Protein AF-F3G5E5-F1 (afdb_monomer)

Structure (mmCIF, N/CA/C/O backbone):
data_AF-F3G5E5-F1
#
_entry.id   AF-F3G5E5-F1
#
loop_
_atom_site.group_PDB
_atom_site.id
_atom_site.type_symbol
_atom_site.label_atom_id
_atom_site.label_alt_id
_atom_site.label_comp_id
_atom_site.label_asym_id
_atom_site.label_entity_id
_atom_site.label_seq_id
_atom_site.pdbx_PDB_ins_code
_atom_site.Cartn_x
_atom_site.Cartn_y
_atom_site.Cartn_z
_atom_site.occupancy
_atom_site.B_iso_or_equiv
_atom_site.auth_seq_id
_atom_site.auth_comp_id
_atom_site.auth_asym_id
_atom_site.auth_atom_id
_atom_site.pdbx_PDB_model_num
ATOM 1 N N . MET A 1 1 ? -22.991 -4.508 6.322 1.00 38.16 1 MET A N 1
ATOM 2 C CA . MET A 1 1 ? -22.434 -5.456 7.315 1.00 38.16 1 MET A CA 1
ATOM 3 C C . MET A 1 1 ? -20.981 -5.054 7.486 1.00 38.16 1 MET A C 1
ATOM 5 O O . MET A 1 1 ? -20.353 -4.909 6.444 1.00 38.16 1 MET A O 1
ATOM 9 N N . PRO A 1 2 ? -20.461 -4.791 8.697 1.00 46.31 2 PRO A N 1
ATOM 10 C CA . PRO A 1 2 ? -19.053 -4.436 8.829 1.00 46.31 2 PRO A CA 1
ATOM 11 C C . PRO A 1 2 ? -18.239 -5.629 8.328 1.00 46.31 2 PRO A C 1
ATOM 13 O O . PRO A 1 2 ? -18.454 -6.760 8.773 1.00 46.31 2 PRO A O 1
ATOM 16 N N . ILE A 1 3 ? -17.378 -5.410 7.335 1.00 51.12 3 ILE A N 1
ATOM 17 C CA . ILE A 1 3 ? -16.505 -6.466 6.831 1.00 51.12 3 ILE A CA 1
ATOM 18 C C . ILE A 1 3 ? -15.442 -6.649 7.912 1.00 51.12 3 ILE A C 1
ATOM 20 O O . ILE A 1 3 ? -14.421 -5.969 7.918 1.00 51.12 3 ILE A O 1
ATOM 24 N N . GLN A 1 4 ? -15.680 -7.577 8.842 1.00 53.12 4 GLN A N 1
ATOM 25 C CA . GLN A 1 4 ? -14.732 -7.930 9.908 1.00 53.12 4 GLN A CA 1
ATOM 26 C C . GLN A 1 4 ? -13.385 -8.471 9.369 1.00 53.12 4 GLN A C 1
ATOM 28 O O . GLN A 1 4 ? -12.507 -8.794 10.157 1.00 53.12 4 GLN A O 1
ATOM 33 N N . ASN A 1 5 ? -13.214 -8.556 8.042 1.00 66.75 5 ASN A N 1
ATOM 34 C CA . ASN A 1 5 ? -12.085 -9.163 7.341 1.00 66.75 5 ASN A CA 1
ATOM 35 C C . ASN A 1 5 ? -11.714 -8.395 6.048 1.00 66.75 5 ASN A C 1
ATOM 37 O O . ASN A 1 5 ? -11.563 -8.994 4.984 1.00 66.75 5 ASN A O 1
ATOM 41 N N . SER A 1 6 ? -11.638 -7.057 6.085 1.00 87.12 6 SER A N 1
ATOM 42 C CA . SER A 1 6 ? -11.189 -6.313 4.896 1.00 87.12 6 SER A CA 1
ATOM 43 C C . SER A 1 6 ? -9.701 -6.590 4.612 1.00 87.12 6 SER A C 1
ATOM 45 O O . SER A 1 6 ? -8.922 -6.727 5.563 1.00 87.12 6 SER A O 1
ATOM 47 N N . PRO A 1 7 ? -9.271 -6.642 3.333 1.00 91.69 7 PRO A N 1
ATOM 48 C CA . PRO A 1 7 ? -7.857 -6.807 2.986 1.00 91.69 7 PRO A CA 1
ATOM 49 C C . PRO A 1 7 ? -6.962 -5.759 3.657 1.00 91.69 7 PRO A C 1
ATOM 51 O O . PRO A 1 7 ? -5.891 -6.092 4.160 1.00 91.69 7 PRO A O 1
ATOM 54 N N . TYR A 1 8 ? -7.451 -4.517 3.758 1.00 94.88 8 TYR A N 1
ATOM 55 C CA . TYR A 1 8 ? -6.770 -3.441 4.473 1.00 94.88 8 TYR A CA 1
ATOM 56 C C . TYR A 1 8 ? -6.542 -3.791 5.952 1.00 94.88 8 TYR A C 1
ATOM 58 O O . TYR A 1 8 ? -5.406 -3.766 6.417 1.00 94.88 8 TYR A O 1
ATOM 66 N N . LYS A 1 9 ? -7.592 -4.176 6.696 1.00 94.25 9 LYS A N 1
ATOM 67 C CA . LYS A 1 9 ? -7.488 -4.505 8.132 1.00 94.25 9 LYS A CA 1
ATOM 68 C C . LYS A 1 9 ? -6.577 -5.708 8.384 1.00 94.25 9 LYS A C 1
ATOM 70 O O . LYS A 1 9 ? -5.791 -5.693 9.333 1.00 94.25 9 LYS A O 1
ATOM 75 N N . ALA A 1 10 ? -6.664 -6.732 7.533 1.00 94.25 10 ALA A N 1
ATOM 76 C CA . ALA A 1 10 ? -5.824 -7.922 7.633 1.00 94.25 10 ALA A CA 1
ATOM 77 C C . ALA A 1 10 ? -4.340 -7.581 7.428 1.00 94.25 10 ALA A C 1
ATOM 79 O O . ALA A 1 10 ? -3.498 -7.984 8.232 1.00 94.25 10 ALA A O 1
ATOM 80 N N . PHE A 1 11 ? -4.020 -6.785 6.403 1.00 96.44 11 PHE A N 1
ATOM 81 C CA . PHE A 1 11 ? -2.640 -6.388 6.143 1.00 96.44 11 PHE A CA 1
ATOM 82 C C . PHE A 1 11 ? -2.114 -5.413 7.209 1.00 96.44 11 PHE A C 1
ATOM 84 O O . PHE A 1 11 ? -1.009 -5.599 7.710 1.00 96.44 11 PHE A O 1
ATOM 91 N N . ALA A 1 12 ? -2.925 -4.450 7.655 1.00 96.19 12 ALA A N 1
ATOM 92 C CA . ALA A 1 12 ? -2.562 -3.556 8.757 1.00 96.19 12 ALA A CA 1
ATOM 93 C C . ALA A 1 12 ? -2.248 -4.339 10.043 1.00 96.19 12 ALA A C 1
ATOM 95 O O . ALA A 1 12 ? -1.255 -4.073 10.715 1.00 96.19 12 ALA A O 1
ATOM 96 N N . THR A 1 13 ? -3.050 -5.359 10.363 1.00 96.00 13 THR A N 1
ATOM 97 C CA . THR A 1 13 ? -2.810 -6.233 11.522 1.00 96.00 13 THR A CA 1
ATOM 98 C C . THR A 1 13 ? -1.502 -7.009 11.381 1.00 96.00 13 THR A C 1
ATOM 100 O O . THR A 1 13 ? -0.753 -7.131 12.352 1.00 96.00 13 THR A O 1
ATOM 103 N N . LEU A 1 14 ? -1.202 -7.510 10.180 1.00 96.88 14 LEU A N 1
ATOM 104 C CA . LEU A 1 14 ? 0.048 -8.208 9.892 1.00 96.88 14 LEU A CA 1
ATOM 105 C C . LEU A 1 14 ? 1.268 -7.282 10.059 1.00 96.88 14 LEU A C 1
ATOM 107 O O . LEU A 1 14 ? 2.225 -7.667 10.728 1.00 96.88 14 LEU A O 1
ATOM 111 N N . LEU A 1 15 ? 1.213 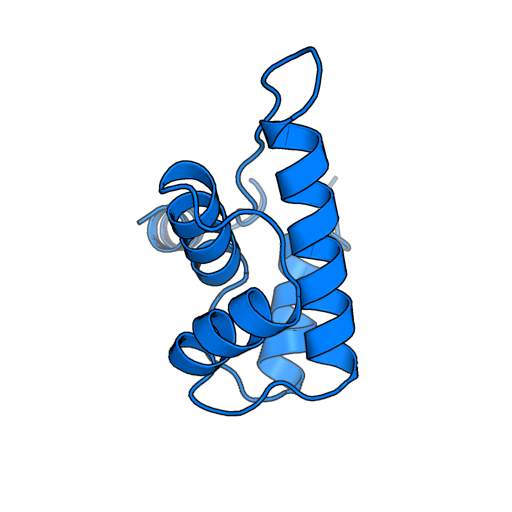-6.063 9.512 1.00 97.06 15 LEU A N 1
ATOM 112 C CA . LEU A 1 15 ? 2.272 -5.051 9.631 1.00 97.06 15 LEU A CA 1
ATOM 113 C C . LEU A 1 15 ? 2.510 -4.655 11.093 1.00 97.06 15 LEU A C 1
ATOM 115 O O . LEU A 1 15 ? 3.644 -4.723 11.570 1.00 97.06 15 LEU A O 1
ATOM 119 N N . ASN A 1 16 ? 1.434 -4.363 11.829 1.00 96.38 16 ASN A N 1
ATOM 120 C CA . ASN A 1 16 ? 1.495 -4.024 13.252 1.00 96.38 16 ASN A CA 1
ATOM 121 C C . ASN A 1 16 ? 2.071 -5.173 14.094 1.00 96.38 16 ASN A C 1
ATOM 123 O O . ASN A 1 16 ? 2.857 -4.938 15.008 1.00 96.38 16 ASN A O 1
ATOM 127 N N . SER A 1 17 ? 1.722 -6.424 13.773 1.00 95.19 17 SER A N 1
ATOM 128 C CA . SER A 1 17 ? 2.275 -7.607 14.452 1.00 95.19 17 SER A CA 1
ATOM 129 C C . SER A 1 17 ? 3.771 -7.795 14.178 1.00 95.19 17 SER A C 1
ATOM 131 O O . SER A 1 17 ? 4.480 -8.344 15.018 1.00 95.19 17 SER A O 1
ATOM 133 N N . GLY A 1 18 ? 4.251 -7.324 13.023 1.00 92.25 18 GLY A N 1
ATOM 134 C CA . GLY A 1 18 ? 5.673 -7.237 12.678 1.00 92.25 18 GLY A CA 1
ATOM 135 C C . GLY A 1 18 ? 6.389 -6.013 13.264 1.00 92.25 18 GLY A C 1
ATOM 136 O O . GLY A 1 18 ? 7.600 -5.894 13.106 1.00 92.25 18 GLY A O 1
ATOM 137 N N . GLY A 1 19 ? 5.671 -5.118 13.954 1.00 94.81 19 GLY A N 1
ATOM 138 C CA . GLY A 1 19 ? 6.220 -3.895 14.545 1.00 94.81 19 GLY A CA 1
ATOM 139 C C . GLY A 1 19 ? 6.378 -2.722 13.572 1.00 94.81 19 GLY A C 1
ATOM 140 O O . GLY A 1 19 ? 7.010 -1.731 13.930 1.00 94.81 19 GLY A O 1
ATOM 141 N N . HIS A 1 20 ? 5.813 -2.807 12.366 1.00 96.25 20 HIS A N 1
ATOM 142 C CA . HIS A 1 20 ? 5.866 -1.727 11.383 1.00 96.25 20 HIS A CA 1
ATOM 143 C C . HIS A 1 20 ? 4.726 -0.729 11.603 1.00 96.25 20 HIS A C 1
ATOM 145 O O . HIS A 1 20 ? 3.593 -1.134 11.850 1.00 96.25 20 HIS A O 1
ATOM 151 N N . GLN A 1 21 ? 5.019 0.569 11.479 1.00 93.00 21 GLN A N 1
ATOM 152 C CA . GLN A 1 21 ? 4.017 1.641 11.603 1.00 93.00 21 GLN A CA 1
ATOM 153 C C . GLN A 1 21 ? 3.418 2.076 10.260 1.00 93.00 21 GLN A C 1
ATOM 155 O O . GLN A 1 21 ? 2.419 2.791 10.245 1.00 93.00 21 GLN A O 1
ATOM 160 N N . VAL A 1 22 ? 4.014 1.642 9.146 1.00 96.19 22 VAL A N 1
ATOM 161 C CA . VAL A 1 22 ? 3.507 1.932 7.803 1.00 96.19 22 VAL A CA 1
ATOM 162 C C . VAL A 1 22 ? 2.135 1.292 7.597 1.00 96.19 22 VAL A C 1
ATOM 164 O O . VAL A 1 22 ? 1.885 0.148 7.985 1.00 96.19 22 VAL A O 1
ATOM 167 N N . SER A 1 23 ? 1.241 2.026 6.951 1.00 96.62 23 SER A N 1
ATOM 168 C CA . SER A 1 23 ? -0.083 1.542 6.589 1.00 96.62 23 SER A CA 1
ATOM 169 C C . SER A 1 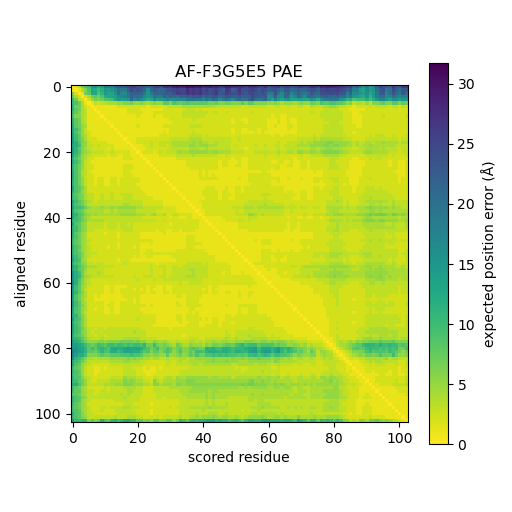23 ? -0.071 0.749 5.271 1.00 96.62 23 SER A C 1
ATOM 171 O O . SER A 1 23 ? 0.773 0.971 4.396 1.00 96.62 23 SER A O 1
ATOM 173 N N . PRO A 1 24 ? -1.060 -0.138 5.045 1.00 97.31 24 PRO A N 1
ATOM 174 C CA . PRO A 1 24 ? -1.241 -0.778 3.742 1.00 97.31 24 PRO A CA 1
ATOM 175 C C . PRO A 1 24 ? -1.431 0.223 2.592 1.00 97.31 24 PRO A C 1
ATOM 177 O O . PRO A 1 24 ? -1.015 -0.057 1.470 1.00 97.31 24 PRO A O 1
ATOM 180 N N . ALA A 1 25 ? -2.040 1.384 2.867 1.00 97.56 25 ALA A N 1
ATOM 181 C CA . ALA A 1 25 ? -2.274 2.429 1.872 1.00 97.56 25 ALA A CA 1
ATOM 182 C C . ALA A 1 25 ? -0.963 3.065 1.388 1.00 97.56 25 ALA A C 1
ATOM 184 O O . ALA A 1 25 ? -0.792 3.261 0.188 1.00 97.56 25 ALA A O 1
ATOM 185 N N . GLU A 1 26 ? -0.013 3.322 2.290 1.00 97.56 26 GLU A N 1
ATOM 186 C CA . GLU A 1 26 ? 1.302 3.872 1.935 1.00 97.56 26 GLU A CA 1
ATOM 187 C C . GLU A 1 26 ? 2.122 2.894 1.088 1.00 97.56 26 GLU A C 1
ATOM 189 O O . GLU A 1 26 ? 2.665 3.281 0.053 1.00 97.56 26 GLU A O 1
ATOM 194 N N . LEU A 1 27 ? 2.157 1.610 1.468 1.00 98.19 27 LEU A N 1
ATOM 195 C CA . LEU A 1 27 ? 2.819 0.570 0.670 1.00 98.19 27 LEU A CA 1
ATOM 196 C C . LEU A 1 27 ? 2.171 0.429 -0.714 1.00 98.19 27 LEU A C 1
ATOM 198 O O . LEU A 1 27 ? 2.872 0.328 -1.721 1.00 98.19 27 LEU A O 1
ATOM 202 N N . HIS A 1 28 ? 0.839 0.467 -0.781 1.00 97.81 28 HIS A N 1
ATOM 203 C CA . HIS A 1 28 ? 0.109 0.438 -2.045 1.00 97.81 28 HIS A CA 1
ATOM 204 C C . HIS A 1 28 ? 0.413 1.661 -2.917 1.00 97.81 28 HIS A C 1
ATOM 206 O O . HIS A 1 28 ? 0.690 1.514 -4.106 1.00 97.81 28 HIS A O 1
ATOM 212 N N . GLY A 1 29 ? 0.432 2.858 -2.328 1.00 96.94 29 GLY A N 1
ATOM 213 C CA . GLY A 1 29 ? 0.783 4.099 -3.014 1.00 96.94 29 GLY A CA 1
ATOM 214 C C . GLY A 1 29 ? 2.209 4.085 -3.565 1.00 96.94 29 GLY A C 1
ATOM 215 O O . GLY A 1 29 ? 2.417 4.447 -4.7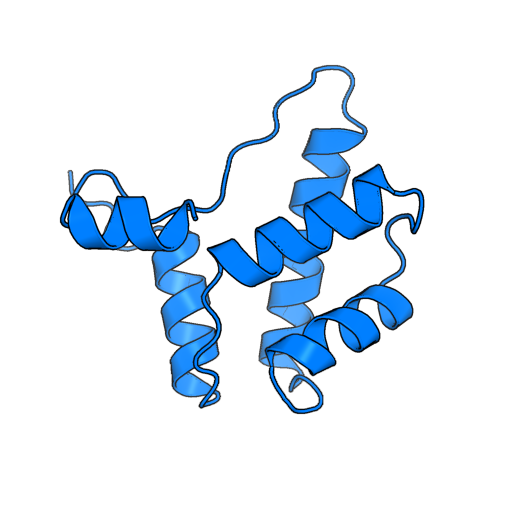23 1.00 96.94 29 GLY A O 1
ATOM 216 N N . LEU A 1 30 ? 3.181 3.599 -2.785 1.00 97.69 30 LEU A N 1
ATOM 217 C CA . LEU A 1 30 ? 4.564 3.432 -3.240 1.00 97.69 30 LEU A CA 1
ATOM 218 C C . LEU A 1 30 ? 4.653 2.463 -4.425 1.00 97.69 30 LEU A C 1
ATOM 220 O O . LEU A 1 30 ? 5.291 2.775 -5.432 1.00 97.69 30 LEU A O 1
ATOM 224 N N . LEU A 1 31 ? 3.994 1.306 -4.326 1.00 97.94 31 LEU A N 1
ATOM 225 C CA . LEU A 1 31 ? 3.970 0.301 -5.384 1.00 97.94 31 LEU A CA 1
ATOM 226 C C . LEU A 1 31 ? 3.311 0.825 -6.668 1.00 97.94 31 LEU A C 1
ATOM 228 O O . LEU A 1 31 ? 3.835 0.609 -7.762 1.00 97.94 31 LEU A O 1
ATOM 232 N N . LEU A 1 32 ? 2.190 1.537 -6.557 1.00 96.56 32 LEU A N 1
ATOM 233 C CA . LEU A 1 32 ? 1.556 2.193 -7.700 1.00 96.56 32 LEU A CA 1
ATOM 234 C C . LEU A 1 32 ? 2.491 3.237 -8.313 1.00 96.56 32 LEU A C 1
ATOM 236 O O . LEU A 1 32 ? 2.711 3.228 -9.522 1.00 96.56 32 LEU A O 1
ATOM 240 N N . GLY A 1 33 ? 3.092 4.094 -7.485 1.00 95.94 33 GLY A N 1
ATOM 241 C CA . GLY A 1 33 ? 4.007 5.144 -7.925 1.00 95.94 33 GLY A CA 1
ATOM 242 C C . GLY A 1 33 ? 5.199 4.594 -8.706 1.00 95.94 33 GLY A C 1
ATOM 243 O O . GLY A 1 33 ? 5.437 5.019 -9.838 1.00 95.94 33 GLY A O 1
ATOM 244 N N . ARG A 1 34 ? 5.910 3.602 -8.152 1.00 97.00 34 ARG A N 1
ATOM 245 C CA . ARG A 1 34 ? 7.053 2.967 -8.836 1.00 97.00 34 ARG A CA 1
ATOM 246 C C . ARG A 1 34 ? 6.634 2.262 -10.130 1.00 97.00 34 ARG A C 1
ATOM 248 O O . ARG A 1 34 ? 7.344 2.354 -11.130 1.00 97.00 34 ARG A O 1
ATOM 255 N N . SER A 1 35 ? 5.470 1.607 -10.137 1.00 95.69 35 SER A N 1
ATOM 256 C CA . SER A 1 35 ? 4.971 0.874 -11.308 1.00 95.69 35 SER A CA 1
ATOM 257 C C . SER A 1 35 ? 4.610 1.835 -12.439 1.00 95.69 35 SER A C 1
ATOM 259 O O . SER A 1 35 ? 5.069 1.662 -13.566 1.00 95.69 35 SER A O 1
ATOM 261 N N . CYS A 1 36 ? 3.880 2.909 -12.125 1.00 94.19 36 CYS A N 1
ATOM 262 C CA . CYS A 1 36 ? 3.538 3.976 -13.066 1.00 94.19 36 CYS A CA 1
ATOM 263 C C . CYS A 1 36 ? 4.770 4.747 -13.568 1.00 94.19 36 CYS A C 1
ATOM 265 O O . CYS A 1 36 ? 4.767 5.239 -14.693 1.00 94.19 36 CYS A O 1
ATOM 267 N N . ALA A 1 37 ? 5.838 4.826 -12.767 1.00 96.12 37 ALA A N 1
ATOM 268 C CA . ALA A 1 37 ? 7.122 5.395 -13.175 1.00 96.12 37 ALA A CA 1
ATOM 269 C C . ALA A 1 37 ? 7.960 4.460 -14.075 1.00 96.12 37 ALA A C 1
ATOM 271 O O . ALA A 1 37 ? 9.034 4.853 -14.529 1.00 96.12 37 ALA A O 1
ATOM 272 N N . GLY A 1 38 ? 7.485 3.239 -14.352 1.00 95.00 38 GLY A N 1
ATOM 273 C CA . GLY A 1 38 ? 8.135 2.290 -15.258 1.00 95.00 38 GLY A CA 1
ATOM 274 C C . GLY A 1 38 ? 9.119 1.323 -14.595 1.00 95.00 38 GLY A C 1
ATOM 275 O O . GLY A 1 38 ? 9.834 0.626 -15.309 1.00 95.00 38 GLY A O 1
ATOM 276 N N . ALA A 1 39 ? 9.150 1.228 -13.259 1.00 95.69 39 ALA A N 1
ATOM 277 C CA . ALA A 1 39 ? 10.006 0.266 -12.549 1.00 95.69 39 ALA A CA 1
ATOM 278 C C . ALA A 1 39 ? 9.558 -1.203 -12.723 1.00 95.69 39 ALA A C 1
ATOM 280 O O . ALA A 1 39 ? 10.288 -2.123 -12.355 1.00 95.69 39 ALA A O 1
ATOM 281 N N . GLY A 1 40 ? 8.370 -1.434 -13.292 1.00 94.56 40 GLY A N 1
ATOM 282 C CA . GLY A 1 40 ? 7.810 -2.766 -13.508 1.00 94.56 40 GLY A CA 1
ATOM 283 C C . GLY A 1 40 ? 7.418 -3.480 -12.209 1.00 94.56 40 GLY A C 1
ATOM 284 O O . GLY A 1 40 ? 7.199 -2.854 -11.174 1.00 94.56 40 GLY A O 1
ATOM 285 N N . PHE A 1 41 ? 7.323 -4.811 -12.281 1.00 96.31 41 PHE A N 1
ATOM 286 C CA . PHE A 1 41 ? 6.825 -5.681 -11.205 1.00 96.31 41 PHE A CA 1
ATOM 287 C C . PHE A 1 41 ? 7.854 -6.748 -10.819 1.00 96.31 41 PHE A C 1
ATOM 289 O O . PHE A 1 41 ? 7.546 -7.934 -10.756 1.00 96.31 41 PHE A O 1
ATOM 296 N N . ASP A 1 42 ? 9.106 -6.332 -10.641 1.00 96.38 42 ASP A N 1
ATOM 297 C CA . ASP A 1 42 ? 10.128 -7.197 -10.057 1.00 96.38 42 ASP A CA 1
ATOM 298 C C . ASP A 1 42 ? 9.976 -7.254 -8.528 1.00 96.38 42 ASP A C 1
ATOM 300 O O . A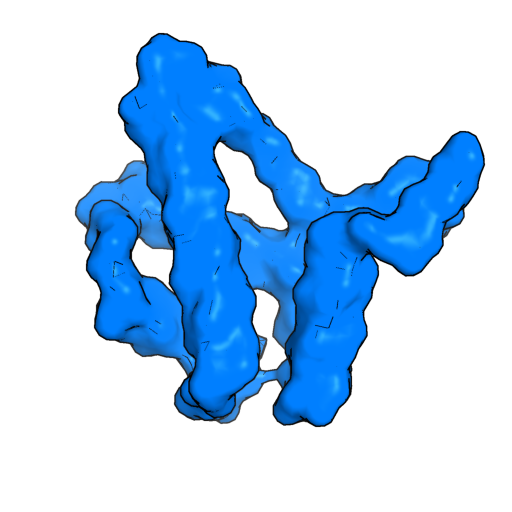SP A 1 42 ? 9.736 -6.229 -7.875 1.00 96.38 42 ASP A O 1
ATOM 304 N N . ASN A 1 43 ? 10.117 -8.456 -7.967 1.00 97.00 43 ASN A N 1
ATOM 305 C CA . ASN A 1 43 ? 9.960 -8.700 -6.535 1.00 97.00 43 ASN A CA 1
ATOM 306 C C . ASN A 1 43 ? 11.142 -8.155 -5.730 1.00 97.00 43 ASN A C 1
ATOM 308 O O . ASN A 1 43 ? 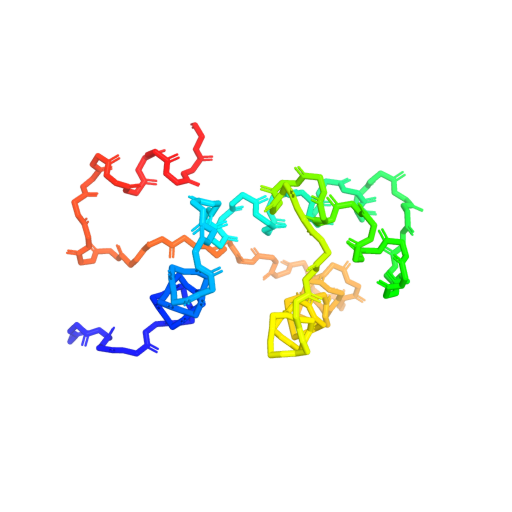10.928 -7.561 -4.677 1.00 97.00 43 ASN A O 1
ATOM 312 N N . GLU A 1 44 ? 12.380 -8.325 -6.203 1.00 97.25 44 GLU A N 1
ATOM 313 C CA . GLU A 1 44 ? 13.562 -7.890 -5.449 1.00 97.25 44 GLU A CA 1
ATOM 314 C C . GLU A 1 44 ? 13.607 -6.367 -5.329 1.00 97.25 44 GLU A C 1
ATOM 316 O O . GLU A 1 44 ? 13.735 -5.835 -4.225 1.00 97.25 44 GLU A O 1
ATOM 321 N N . GLY A 1 45 ? 13.397 -5.659 -6.441 1.00 97.50 45 GLY A N 1
ATOM 322 C CA . GLY A 1 45 ? 13.273 -4.207 -6.435 1.00 97.50 45 GLY A CA 1
ATOM 323 C C . GLY A 1 45 ? 12.090 -3.732 -5.590 1.00 97.50 45 GLY A C 1
ATOM 324 O O . GLY A 1 45 ? 12.193 -2.716 -4.912 1.00 97.50 45 GLY A O 1
ATOM 325 N N . TRP A 1 46 ? 10.968 -4.462 -5.596 1.00 98.25 46 TRP A N 1
ATOM 326 C CA . TRP A 1 46 ? 9.826 -4.115 -4.747 1.00 98.25 46 TRP A CA 1
ATOM 327 C C . TRP A 1 46 ? 10.146 -4.246 -3.262 1.00 98.25 46 TRP A C 1
ATOM 329 O O . TRP A 1 46 ? 9.840 -3.343 -2.491 1.00 98.25 46 TRP A O 1
ATOM 339 N N . PHE A 1 47 ? 10.803 -5.330 -2.855 1.00 98.38 47 PHE A N 1
ATOM 340 C CA . PHE A 1 47 ? 11.221 -5.497 -1.467 1.00 98.38 47 PHE A CA 1
ATOM 341 C C . PHE A 1 47 ? 12.222 -4.427 -1.033 1.00 98.38 47 PHE A C 1
ATOM 343 O O . PHE A 1 47 ? 12.117 -3.950 0.093 1.00 98.38 47 PHE A O 1
ATOM 350 N N . ALA A 1 48 ? 13.138 -4.024 -1.920 1.00 98.00 48 ALA A N 1
ATOM 351 C CA . ALA A 1 48 ? 14.088 -2.950 -1.648 1.00 98.00 48 ALA A CA 1
ATOM 352 C C . ALA A 1 48 ? 13.397 -1.591 -1.445 1.00 98.00 48 ALA A C 1
ATOM 354 O O . ALA A 1 48 ? 13.762 -0.849 -0.541 1.00 98.00 48 ALA A O 1
ATOM 355 N N . ASP A 1 49 ? 12.374 -1.269 -2.239 1.00 97.81 49 ASP A N 1
ATOM 356 C CA . ASP A 1 49 ? 11.622 -0.023 -2.058 1.00 97.81 49 ASP A CA 1
ATOM 357 C C . ASP A 1 49 ? 10.724 -0.086 -0.809 1.00 97.81 49 ASP A C 1
ATOM 359 O O . ASP A 1 49 ? 10.644 0.870 -0.037 1.00 97.81 49 ASP A O 1
ATOM 363 N N . ALA A 1 50 ? 10.078 -1.229 -0.558 1.00 98.06 50 ALA A N 1
ATOM 364 C CA . ALA A 1 50 ? 9.240 -1.430 0.621 1.00 98.06 50 ALA A CA 1
ATOM 365 C C . ALA A 1 50 ? 10.045 -1.385 1.930 1.00 98.06 50 ALA A C 1
ATOM 367 O O . ALA A 1 50 ? 9.540 -0.870 2.928 1.00 98.06 50 ALA A O 1
ATOM 368 N N . SER A 1 51 ? 11.289 -1.880 1.944 1.00 97.75 51 SER A N 1
ATOM 369 C CA . SER A 1 51 ? 12.141 -1.861 3.142 1.00 97.75 51 SER A CA 1
ATOM 370 C C . SER A 1 51 ? 12.485 -0.444 3.604 1.00 97.75 51 SER A C 1
ATOM 372 O O . SER A 1 51 ? 12.695 -0.236 4.797 1.00 97.75 51 SER A O 1
ATOM 374 N N . VAL A 1 52 ? 12.449 0.546 2.703 1.00 97.12 52 VAL A N 1
ATOM 375 C CA . VAL A 1 52 ? 12.597 1.966 3.056 1.00 97.12 52 VAL A CA 1
ATOM 376 C C . VAL A 1 52 ? 11.438 2.438 3.936 1.00 97.12 52 VAL A C 1
ATOM 378 O O . VAL A 1 52 ? 11.685 3.077 4.953 1.00 97.12 52 VAL A O 1
ATOM 381 N N . LEU A 1 53 ? 10.188 2.099 3.591 1.00 96.69 53 LEU A N 1
ATOM 382 C CA . LEU A 1 53 ? 9.018 2.461 4.409 1.00 96.69 53 LEU A CA 1
ATOM 383 C C . LEU A 1 53 ? 8.875 1.593 5.661 1.00 96.69 53 LEU A C 1
ATOM 385 O O . LEU A 1 53 ? 8.369 2.049 6.681 1.00 96.69 53 LEU A O 1
ATOM 389 N N . LEU A 1 54 ? 9.292 0.330 5.582 1.00 96.94 54 LEU A N 1
ATOM 390 C CA . LEU A 1 54 ? 9.280 -0.584 6.723 1.00 96.94 54 LEU A CA 1
ATOM 391 C C . LEU A 1 54 ? 10.419 -0.304 7.714 1.00 96.94 54 LEU A C 1
ATOM 393 O O . LEU A 1 54 ? 10.390 -0.859 8.813 1.00 96.94 54 LEU A O 1
ATOM 397 N N . GLU A 1 55 ? 11.407 0.504 7.311 1.00 96.69 55 GLU A N 1
ATOM 398 C CA . GLU A 1 55 ? 12.663 0.809 8.014 1.00 96.69 55 GLU A CA 1
ATOM 399 C C . GLU A 1 55 ? 13.500 -0.434 8.375 1.00 96.69 55 GLU A C 1
ATOM 401 O O . GLU A 1 55 ? 14.371 -0.404 9.245 1.00 96.69 55 GLU A O 1
ATOM 406 N N . THR A 1 56 ? 13.237 -1.557 7.709 1.00 96.44 56 THR A N 1
ATOM 407 C CA . THR A 1 56 ? 13.924 -2.834 7.909 1.00 96.44 56 THR A CA 1
ATOM 408 C C . THR A 1 56 ? 13.611 -3.789 6.762 1.00 96.44 56 THR A C 1
ATOM 410 O O . THR A 1 56 ? 12.647 -3.607 6.015 1.00 96.44 56 THR A O 1
ATOM 413 N N . GLU A 1 57 ? 14.407 -4.847 6.639 1.00 95.69 57 GLU A N 1
ATOM 414 C CA . GLU A 1 57 ? 14.123 -5.916 5.689 1.00 95.69 57 GLU A CA 1
ATOM 415 C C . GLU A 1 57 ? 12.841 -6.669 6.086 1.00 95.69 57 GLU A C 1
ATOM 417 O O . GLU A 1 57 ? 12.733 -7.143 7.225 1.00 95.69 57 GLU A O 1
ATOM 422 N N . PRO A 1 58 ? 11.866 -6.824 5.168 1.00 94.69 58 PRO A N 1
ATOM 423 C CA . PRO A 1 58 ? 10.630 -7.527 5.470 1.00 94.69 58 PRO A CA 1
ATOM 424 C C . PRO A 1 58 ? 10.898 -9.001 5.782 1.00 94.69 58 PRO A C 1
ATOM 426 O O . PRO A 1 58 ? 11.628 -9.696 5.065 1.00 94.69 58 PRO A O 1
ATOM 429 N N . GLN A 1 59 ? 10.245 -9.485 6.835 1.00 95.69 59 GLN A N 1
ATOM 430 C CA . GLN A 1 59 ? 10.194 -10.901 7.195 1.00 95.69 59 GLN A CA 1
ATOM 431 C C . GLN A 1 59 ? 9.379 -11.702 6.169 1.00 95.69 59 GLN A C 1
ATOM 433 O O . GLN A 1 59 ? 8.593 -11.132 5.413 1.00 95.69 59 GLN A O 1
ATOM 438 N N . ASP A 1 60 ? 9.521 -13.029 6.157 1.00 97.06 60 ASP A N 1
ATOM 439 C CA . ASP A 1 60 ? 8.907 -13.898 5.141 1.00 97.06 60 ASP A CA 1
ATOM 440 C C . ASP A 1 60 ? 7.390 -13.707 5.000 1.00 97.06 60 ASP A C 1
ATOM 442 O O . ASP A 1 60 ? 6.877 -13.606 3.888 1.00 97.06 60 ASP A O 1
ATOM 446 N N . ASN A 1 61 ? 6.659 -13.600 6.111 1.00 96.25 61 ASN A N 1
ATOM 447 C CA . ASN A 1 61 ? 5.214 -13.348 6.103 1.00 96.25 61 ASN A CA 1
ATOM 448 C C . ASN A 1 61 ? 4.855 -11.986 5.477 1.00 96.25 61 ASN A C 1
ATOM 450 O O . ASN A 1 61 ? 3.894 -11.897 4.714 1.00 96.25 61 ASN A O 1
ATOM 454 N N . ILE A 1 62 ? 5.642 -10.944 5.758 1.00 97.56 62 ILE A N 1
ATOM 455 C CA . ILE A 1 62 ? 5.486 -9.615 5.160 1.00 97.56 62 ILE A CA 1
ATOM 456 C C . ILE A 1 62 ? 5.837 -9.658 3.675 1.00 97.56 62 ILE A C 1
ATOM 458 O O . ILE A 1 62 ? 5.080 -9.131 2.867 1.00 97.56 62 ILE A O 1
ATOM 462 N N . ARG A 1 63 ? 6.914 -10.351 3.282 1.00 97.94 63 ARG A N 1
ATOM 463 C CA . ARG A 1 63 ? 7.273 -10.548 1.867 1.00 97.94 63 ARG A CA 1
ATOM 464 C C . ARG A 1 63 ? 6.143 -11.205 1.090 1.00 97.94 63 ARG A C 1
ATOM 466 O O . ARG A 1 63 ? 5.800 -10.720 0.020 1.00 97.94 63 ARG A O 1
ATOM 473 N N . GLN A 1 64 ? 5.521 -12.252 1.630 1.00 98.06 64 GLN A N 1
ATOM 474 C CA . GLN A 1 64 ? 4.376 -12.896 0.977 1.00 98.06 64 GLN A CA 1
ATOM 475 C C . GLN A 1 64 ? 3.192 -11.932 0.803 1.00 98.06 64 GLN A C 1
ATOM 477 O O . GLN A 1 64 ? 2.578 -11.903 -0.263 1.00 98.06 64 GLN A O 1
ATOM 482 N N . ALA A 1 65 ? 2.899 -11.095 1.804 1.00 97.56 65 ALA A N 1
ATOM 483 C CA . ALA A 1 65 ? 1.859 -10.073 1.684 1.00 97.56 65 ALA A CA 1
ATOM 484 C C . ALA A 1 65 ? 2.212 -8.991 0.644 1.00 97.56 65 ALA A C 1
ATOM 486 O O . ALA A 1 65 ? 1.357 -8.596 -0.146 1.00 97.56 65 ALA A O 1
ATOM 487 N N . LEU A 1 66 ? 3.477 -8.563 0.592 1.00 98.38 66 LEU A N 1
ATOM 488 C CA . LEU A 1 66 ? 3.991 -7.617 -0.402 1.00 98.38 66 LEU A CA 1
ATOM 489 C C . LEU A 1 66 ? 3.919 -8.180 -1.830 1.00 98.38 66 LEU A C 1
ATOM 491 O O . LEU A 1 66 ? 3.573 -7.435 -2.744 1.00 98.38 66 LEU A O 1
ATOM 495 N N . VAL A 1 67 ? 4.198 -9.474 -2.026 1.00 98.31 67 VAL A N 1
ATOM 496 C CA . VAL A 1 67 ? 4.017 -10.164 -3.319 1.00 98.31 67 VAL A CA 1
ATOM 497 C C . VAL A 1 67 ? 2.543 -10.187 -3.709 1.00 98.31 67 VAL A C 1
ATOM 499 O O . VAL A 1 67 ? 2.203 -9.850 -4.839 1.00 98.31 67 VAL A O 1
ATOM 502 N N . GLY A 1 68 ? 1.654 -10.530 -2.770 1.00 97.31 68 GLY A N 1
ATOM 503 C CA . GLY A 1 68 ? 0.210 -10.507 -3.012 1.00 97.31 68 GLY A CA 1
ATOM 504 C C . GLY A 1 68 ? -0.287 -9.125 -3.445 1.00 97.31 68 GLY A C 1
ATOM 505 O O . GLY A 1 68 ? -1.056 -9.019 -4.399 1.00 97.31 68 GLY A O 1
ATOM 506 N N . LEU A 1 69 ? 0.206 -8.063 -2.798 1.00 97.62 69 LEU A N 1
ATOM 507 C CA . LEU A 1 69 ? -0.080 -6.684 -3.192 1.00 97.62 69 LEU A CA 1
ATOM 508 C C . LEU A 1 69 ? 0.454 -6.369 -4.600 1.00 97.62 69 LEU A C 1
ATOM 510 O O . LEU A 1 69 ? -0.255 -5.754 -5.392 1.00 97.62 69 LEU A O 1
ATOM 514 N N . GLN A 1 70 ? 1.676 -6.806 -4.926 1.00 98.00 70 GLN A N 1
ATOM 515 C CA . GLN A 1 70 ? 2.274 -6.601 -6.247 1.00 98.00 70 GLN A CA 1
ATOM 516 C C . GLN A 1 70 ? 1.470 -7.263 -7.363 1.00 98.00 70 GLN A C 1
ATOM 518 O O . GLN A 1 70 ? 1.179 -6.611 -8.363 1.00 98.00 70 GLN A O 1
ATOM 523 N N . GLU A 1 71 ? 1.088 -8.528 -7.198 1.00 96.81 71 GLU A N 1
ATOM 524 C CA . GLU A 1 71 ? 0.315 -9.248 -8.213 1.00 96.81 71 GLU A CA 1
ATOM 525 C C . GLU A 1 71 ? -1.088 -8.651 -8.398 1.00 96.81 71 GLU A C 1
ATOM 527 O O . GLU A 1 71 ? -1.567 -8.568 -9.529 1.00 96.81 71 GLU A O 1
ATOM 532 N N . MET A 1 72 ? -1.713 -8.157 -7.323 1.00 95.31 72 MET A N 1
ATOM 533 C CA . MET A 1 72 ? -2.972 -7.408 -7.408 1.00 95.31 72 MET A CA 1
ATOM 534 C C . MET A 1 72 ? -2.807 -6.142 -8.261 1.00 95.31 72 MET A C 1
ATOM 536 O O . MET A 1 72 ? -3.501 -5.988 -9.264 1.00 95.31 72 MET A O 1
ATOM 54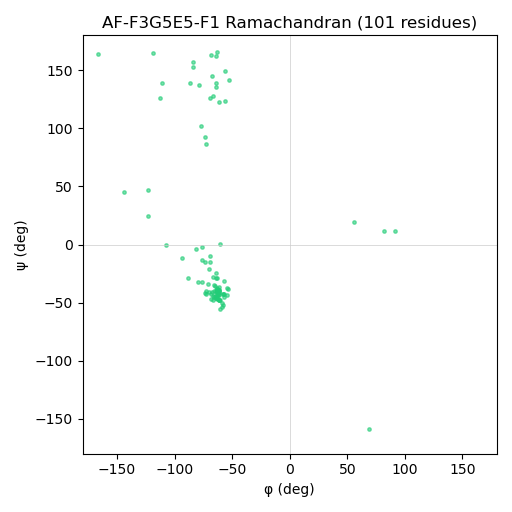0 N N . VAL A 1 73 ? -1.845 -5.275 -7.922 1.00 95.50 73 VAL A N 1
ATOM 541 C CA . VAL A 1 73 ? -1.604 -4.015 -8.651 1.00 95.50 73 VAL A CA 1
ATOM 542 C C . VAL A 1 73 ? -1.207 -4.267 -10.102 1.00 95.50 73 VAL A C 1
ATOM 544 O O . VAL A 1 73 ? -1.642 -3.555 -11.003 1.00 95.50 73 VAL A O 1
ATOM 547 N N . LYS A 1 74 ? -0.397 -5.296 -10.353 1.00 95.50 74 LYS A N 1
ATOM 548 C CA . LYS A 1 74 ? -0.032 -5.716 -11.706 1.00 95.50 74 LYS A CA 1
ATOM 549 C C . LYS A 1 74 ? -1.268 -6.079 -12.518 1.00 95.50 74 LYS A C 1
ATOM 551 O O . LYS A 1 74 ? -1.435 -5.551 -13.611 1.00 95.50 74 LYS A O 1
ATOM 556 N N . GLY A 1 75 ? -2.146 -6.921 -11.972 1.00 94.25 75 GLY A N 1
ATOM 557 C CA . GLY A 1 75 ? -3.408 -7.281 -12.616 1.00 94.25 75 GLY A CA 1
ATOM 558 C C . GLY A 1 75 ? -4.280 -6.063 -12.928 1.00 94.25 75 GLY A C 1
ATOM 559 O O . GLY A 1 75 ? -4.803 -5.961 -14.033 1.00 94.25 75 GLY A O 1
ATOM 560 N N . GLU A 1 76 ? -4.378 -5.116 -11.994 1.00 94.00 76 GLU A N 1
ATOM 561 C CA . GLU A 1 76 ? -5.177 -3.894 -12.155 1.00 94.00 76 GLU A CA 1
ATOM 562 C C . GLU A 1 76 ? -4.595 -2.892 -13.166 1.00 94.00 76 GLU A C 1
ATOM 564 O O . GLU A 1 76 ? -5.356 -2.194 -13.833 1.00 94.00 76 GLU A O 1
ATOM 569 N N . LEU A 1 77 ? -3.263 -2.798 -13.279 1.00 93.00 77 LEU A N 1
ATOM 570 C CA . LEU A 1 77 ? -2.585 -1.859 -14.183 1.00 93.00 77 LEU A CA 1
ATOM 571 C C . LEU A 1 77 ? -2.361 -2.412 -15.592 1.00 93.00 77 LEU A C 1
ATOM 573 O O . LEU A 1 77 ? -2.253 -1.631 -16.536 1.00 93.00 77 LEU A O 1
ATOM 577 N N . THR A 1 78 ? -2.225 -3.731 -15.741 1.00 91.75 78 THR A N 1
ATOM 578 C CA . THR A 1 78 ? -1.947 -4.369 -17.040 1.00 91.75 78 THR A CA 1
ATOM 579 C C . THR A 1 78 ? -3.143 -5.117 -17.619 1.00 91.75 78 THR A C 1
ATOM 581 O O . THR A 1 78 ? -3.007 -5.735 -18.673 1.00 91.75 78 THR A O 1
ATOM 584 N N . GLY A 1 79 ? -4.278 -5.124 -16.918 1.00 89.56 79 GLY A N 1
ATOM 585 C CA . GLY A 1 79 ? -5.526 -5.691 -17.417 1.00 89.56 79 GLY A CA 1
ATOM 586 C C . GLY A 1 79 ? -6.056 -4.941 -18.641 1.00 89.56 79 GLY A C 1
ATOM 587 O O . GLY A 1 79 ? -5.668 -3.806 -18.912 1.00 89.56 79 GLY A O 1
ATOM 588 N N . ASP A 1 80 ? -6.965 -5.585 -19.376 1.00 88.88 80 ASP A N 1
ATOM 589 C CA . ASP A 1 80 ? -7.612 -4.978 -20.550 1.00 88.88 80 ASP A CA 1
ATOM 590 C C . ASP A 1 80 ? -8.460 -3.748 -20.168 1.00 88.88 80 ASP A C 1
ATOM 592 O O . ASP A 1 80 ? -8.592 -2.810 -20.957 1.00 88.88 80 ASP A O 1
ATOM 596 N N . ASP A 1 81 ? -8.983 -3.737 -18.937 1.00 88.00 81 ASP A N 1
ATOM 597 C CA . ASP A 1 81 ? -9.714 -2.628 -18.333 1.00 88.00 81 ASP A CA 1
ATOM 598 C C . ASP A 1 81 ? -8.894 -1.998 -17.195 1.00 88.00 81 ASP A C 1
ATOM 600 O O . ASP A 1 81 ? -8.307 -2.697 -16.370 1.00 88.00 81 ASP A O 1
ATOM 604 N N . MET A 1 82 ? -8.903 -0.664 -17.100 1.00 78.69 82 MET A N 1
ATOM 605 C CA . MET A 1 82 ? -8.283 0.057 -15.983 1.00 78.69 82 MET A CA 1
ATOM 606 C C . MET A 1 82 ? -9.179 -0.030 -14.740 1.00 78.69 82 MET A C 1
ATOM 608 O O . MET A 1 82 ? -10.168 0.700 -14.636 1.00 78.69 82 MET A O 1
ATOM 612 N N . THR A 1 83 ? -8.829 -0.900 -13.788 1.00 87.44 83 THR A N 1
ATOM 613 C CA . THR A 1 83 ? -9.671 -1.209 -12.614 1.00 87.44 83 THR A CA 1
ATOM 614 C C . THR A 1 83 ? -8.992 -0.967 -11.267 1.00 87.44 83 THR A C 1
ATOM 616 O O . THR A 1 83 ? -9.375 -1.596 -10.286 1.00 87.44 83 THR A O 1
ATOM 619 N N . VAL A 1 84 ? -7.991 -0.086 -11.190 1.00 88.06 84 VAL A N 1
ATOM 620 C CA . VAL A 1 84 ? -7.259 0.169 -9.935 1.00 88.06 84 VAL A CA 1
ATOM 621 C C . VAL A 1 84 ? -8.206 0.590 -8.811 1.00 88.06 84 VAL A C 1
ATOM 623 O O . VAL A 1 84 ? -8.910 1.600 -8.919 1.00 88.06 84 VAL A O 1
ATOM 626 N N . VAL A 1 85 ? -8.179 -0.158 -7.705 1.00 90.06 85 VAL A N 1
ATOM 627 C CA . VAL A 1 85 ? -8.924 0.150 -6.482 1.00 90.06 85 VAL A CA 1
ATOM 628 C C . VAL A 1 85 ? -7.937 0.492 -5.375 1.00 90.06 85 VAL A C 1
ATOM 630 O O . VAL A 1 85 ? -7.031 -0.269 -5.054 1.00 90.06 85 VAL A O 1
ATOM 633 N N . LEU A 1 86 ? -8.115 1.655 -4.747 1.00 92.38 86 LEU A N 1
ATOM 634 C CA . LEU A 1 86 ? -7.240 2.056 -3.652 1.00 92.38 86 LEU A CA 1
ATOM 635 C C . LEU A 1 86 ? -7.465 1.173 -2.420 1.00 92.38 86 LEU A C 1
ATOM 637 O O . LEU A 1 86 ? -8.579 1.079 -1.898 1.00 92.38 86 LEU A O 1
ATOM 641 N N . LEU A 1 87 ? -6.378 0.579 -1.923 1.00 95.12 87 LEU A N 1
ATOM 642 C CA . LEU A 1 87 ? -6.360 -0.160 -0.667 1.00 95.12 87 LEU A CA 1
ATOM 643 C C . LEU A 1 87 ? -6.447 0.810 0.523 1.00 95.12 87 LEU A C 1
ATOM 645 O O . LEU A 1 87 ? -5.434 1.232 1.075 1.00 95.12 87 LEU A O 1
ATOM 649 N N . LEU A 1 88 ? -7.673 1.163 0.908 1.00 95.38 88 LEU A N 1
ATOM 650 C CA . LEU A 1 88 ? -7.985 2.125 1.969 1.00 95.38 88 LEU A CA 1
ATOM 651 C C . LEU A 1 88 ? -8.780 1.478 3.116 1.00 95.38 88 LEU A C 1
ATOM 653 O O . LEU A 1 88 ? -9.344 0.390 2.939 1.00 95.38 88 LEU A O 1
ATOM 657 N N . PRO A 1 89 ? -8.867 2.142 4.287 1.00 95.25 89 PRO A N 1
ATOM 658 C CA . PRO A 1 89 ? -9.800 1.742 5.329 1.00 95.25 89 PRO A CA 1
ATOM 659 C C . PRO A 1 89 ? -11.243 1.699 4.806 1.00 95.25 89 PRO A C 1
ATOM 661 O O . PRO A 1 89 ? -11.623 2.458 3.907 1.00 95.25 89 PRO A O 1
ATOM 664 N N . GLY A 1 90 ? -12.043 0.801 5.386 1.00 91.69 90 GLY A N 1
ATOM 665 C CA . GLY A 1 90 ? -13.451 0.626 5.033 1.00 91.69 90 GLY A CA 1
ATOM 666 C C . GLY A 1 90 ? -14.290 1.871 5.321 1.00 91.69 90 GLY A C 1
ATOM 667 O O . GLY A 1 90 ? -13.866 2.787 6.024 1.00 91.69 90 GLY A O 1
ATOM 668 N N . ASP A 1 91 ? -15.500 1.917 4.769 1.00 90.62 91 ASP A N 1
ATOM 669 C CA . ASP A 1 91 ? -16.442 3.017 4.997 1.00 90.62 91 ASP A CA 1
ATOM 670 C C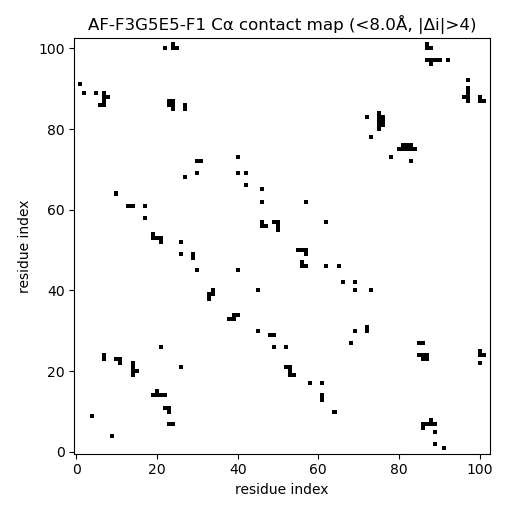 . ASP A 1 91 ? -17.006 3.053 6.427 1.00 90.62 91 ASP A C 1
ATOM 672 O O . ASP A 1 91 ? -17.538 4.083 6.842 1.00 90.62 91 ASP A O 1
ATOM 676 N N . ASP A 1 92 ? -16.847 1.954 7.168 1.00 90.31 92 ASP A N 1
ATOM 677 C CA . ASP A 1 92 ? -17.148 1.809 8.588 1.00 90.31 92 ASP A CA 1
ATOM 678 C C . ASP A 1 92 ? -16.136 2.510 9.508 1.00 90.31 92 ASP A C 1
ATOM 680 O O . ASP A 1 92 ? -16.448 2.722 10.680 1.00 90.31 92 ASP A O 1
ATOM 684 N N . GLU A 1 93 ? -14.963 2.897 8.994 1.00 93.38 93 GLU A N 1
ATOM 685 C CA . GLU A 1 93 ? -13.944 3.617 9.764 1.00 93.38 93 GLU A CA 1
ATOM 686 C C . GLU A 1 93 ? -14.185 5.137 9.810 1.00 93.38 93 GLU A C 1
ATOM 688 O O . GLU A 1 93 ? -14.769 5.716 8.880 1.00 93.38 93 GLU A O 1
ATOM 693 N N . PRO A 1 94 ? -13.708 5.831 10.865 1.00 95.56 94 PRO A N 1
ATOM 694 C CA . PRO A 1 94 ? -13.836 7.277 10.985 1.00 95.56 94 PRO A CA 1
ATOM 695 C C . PRO A 1 94 ? -13.306 8.028 9.760 1.00 95.56 94 PRO A C 1
ATOM 697 O O . PRO A 1 94 ? -12.253 7.708 9.206 1.00 95.56 94 PRO A O 1
ATOM 700 N N . LEU A 1 95 ? -14.003 9.103 9.375 1.00 95.38 95 LEU A N 1
ATOM 701 C CA . LEU A 1 95 ? -13.607 9.940 8.235 1.00 95.38 95 LEU A CA 1
ATOM 702 C C . LEU A 1 95 ? -12.163 10.445 8.358 1.00 95.38 95 LEU A C 1
ATOM 704 O O . LEU A 1 95 ? -11.455 10.509 7.360 1.00 95.38 95 LEU A O 1
ATOM 708 N N . THR A 1 96 ? -11.726 10.780 9.571 1.00 96.25 96 THR A N 1
ATOM 709 C CA . THR A 1 96 ? -10.358 11.231 9.850 1.00 96.25 96 THR A CA 1
ATOM 710 C C . THR A 1 96 ? -9.313 10.171 9.512 1.00 96.25 96 THR A C 1
ATOM 712 O O . THR A 1 96 ? -8.277 10.509 8.954 1.00 96.25 96 THR A O 1
ATOM 715 N N . GLU A 1 97 ? -9.589 8.898 9.796 1.00 94.25 97 GLU A N 1
ATOM 716 C CA . GLU A 1 97 ? -8.673 7.789 9.503 1.00 94.25 97 GLU A CA 1
ATOM 717 C C . GLU A 1 97 ? -8.628 7.493 8.003 1.00 94.25 97 GLU A C 1
ATOM 719 O O . GLU A 1 97 ? -7.557 7.337 7.420 1.00 94.25 97 GLU A O 1
ATOM 724 N N . ARG A 1 98 ? -9.792 7.505 7.347 1.00 95.44 98 ARG A N 1
ATOM 725 C CA . ARG A 1 98 ? -9.896 7.336 5.892 1.00 95.44 98 ARG A CA 1
ATOM 726 C C . ARG A 1 98 ? -9.203 8.463 5.126 1.00 95.44 98 ARG A C 1
ATOM 728 O O . ARG A 1 98 ? -8.560 8.195 4.119 1.00 95.44 98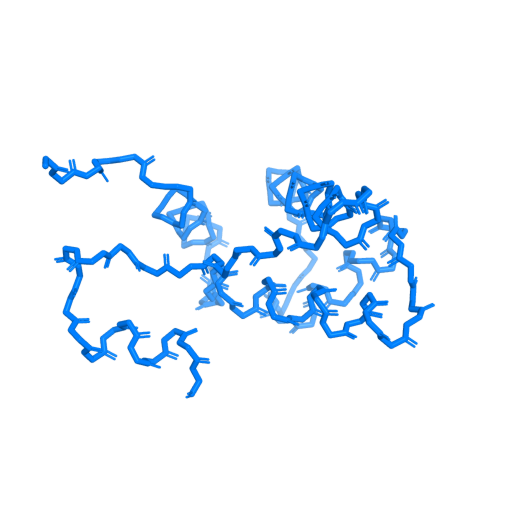 ARG A O 1
ATOM 735 N N . ALA A 1 99 ? -9.334 9.703 5.599 1.00 94.62 99 ALA A N 1
ATOM 736 C CA . ALA A 1 99 ? -8.663 10.858 5.012 1.00 94.62 99 ALA A CA 1
ATOM 737 C C . ALA A 1 99 ? -7.142 10.775 5.199 1.00 94.62 99 ALA A C 1
ATOM 739 O O . ALA A 1 99 ? -6.411 10.969 4.238 1.00 94.62 99 ALA A O 1
ATOM 740 N N . ALA A 1 100 ? -6.670 10.409 6.395 1.00 94.25 100 ALA A N 1
ATOM 741 C CA . ALA A 1 100 ? -5.242 10.229 6.647 1.00 94.25 100 ALA A CA 1
ATOM 742 C C . ALA 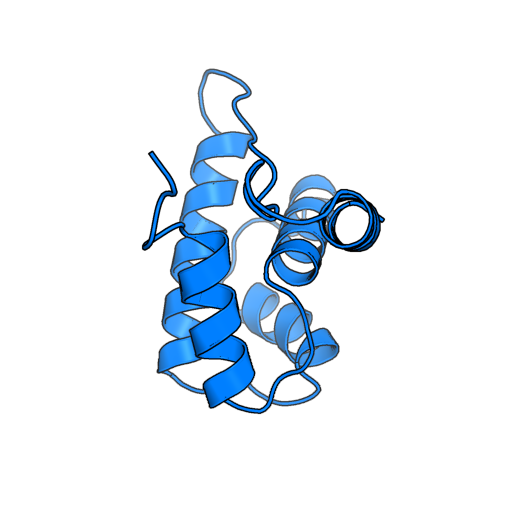A 1 100 ? -4.622 9.130 5.766 1.00 94.25 100 ALA A C 1
ATOM 744 O O . ALA A 1 100 ? -3.526 9.310 5.250 1.00 94.25 100 ALA A O 1
ATOM 745 N N . ALA A 1 101 ? -5.331 8.017 5.548 1.00 94.75 101 ALA A N 1
ATOM 746 C CA . ALA A 1 101 ? -4.865 6.946 4.666 1.00 94.75 101 ALA A CA 1
ATOM 747 C C . ALA A 1 101 ? -4.879 7.319 3.171 1.00 94.75 101 ALA A C 1
ATOM 749 O O . ALA A 1 101 ? -4.197 6.671 2.381 1.00 94.75 101 ALA A O 1
ATOM 750 N N . LEU A 1 102 ? -5.668 8.322 2.769 1.00 92.69 102 LEU A N 1
ATOM 751 C CA . LEU A 1 102 ? -5.715 8.805 1.387 1.00 92.69 102 LEU A CA 1
ATOM 752 C C . LEU A 1 102 ? -4.537 9.739 1.052 1.00 92.69 102 LEU A C 1
ATOM 754 O O . LEU A 1 102 ? -4.087 9.728 -0.096 1.00 92.69 102 LEU A O 1
ATOM 758 N N . GLY A 1 103 ? -4.052 10.506 2.036 1.00 85.94 103 GLY A N 1
ATOM 759 C CA . GLY A 1 103 ? -3.012 11.532 1.880 1.00 85.94 103 GLY A CA 1
ATOM 760 C C . GLY A 1 103 ? -3.525 12.955 2.063 1.00 85.94 103 GLY A C 1
ATOM 761 O O . GLY A 1 103 ? -4.572 13.297 1.466 1.00 85.94 103 GLY A O 1
#

Radius of gyration: 13.57 Å; Cα contacts (8 Å, |Δi|>4): 89; chains: 1; bounding box: 37×25×35 Å

Secondary structure (DSSP, 8-state):
---TT-HHHHHHHHHHHTT----HHHHHHHHHHHIIIII-S-HHHHHHHHHHHHTSPPPHHHHHHHHHHHHHHHHHHHSSS---------TTS-HHHHHHHH-

Solvent-accessible surface area (backbone atoms only — not comparable to full-atom values): 6176 Å² total; per-residue (Å²): 128,86,68,92,73,39,72,41,59,55,48,36,50,51,34,49,74,71,70,33,86,58,49,52,28,56,57,49,50,53,52,50,50,43,37,77,73,66,67,57,88,51,64,69,65,46,52,59,59,48,20,65,69,55,74,41,81,69,52,72,72,52,44,54,52,52,49,53,51,48,56,50,53,48,50,25,73,71,40,99,57,91,60,78,71,82,60,50,68,60,90,90,50,57,68,70,59,43,48,61,55,71,108

pLDDT: mean 92.91, std 10.17, range [38.16, 98.38]

Sequence (103 aa):
MPIQNSPYKAFATLLNSGGHQVSPAELHGLLLGRSCAGAGFDNEGWFADASVLLETEPQDNIRQALVGLQEMVKGELTGDDMTVVLLLPGDDEPLTERAAALG

InterPro domains:
  IPR011978 YgfB-like [PF03695] (10-103)
  IPR036255 YgfB-like superfamily [G3DSA:1.20.120.740] (2-103)
  IPR036255 YgfB-like superfamily [SSF101327] (6-103)

Mean predicted aligned error: 3.73 Å

Organism: NCBI:txid629263

Foldseek 3Di:
DPPPDALQVVLQVVLVVVVFPDGPQNLLVQLLVCVVVPVNQDLVVSQVSVCVRRVHRDDPVNSVSSNVSSVVVCCCVVPPDNDDDGSFDDPPDDPVRRVVSVD

Nearest PDB structures (foldseek):
  8hfe-assembly1_A  TM=2.535E-01  e=2.184E+00  Homo sapiens
  7y7v-assembly1_A  TM=3.017E-01  e=4.641E+00  Homo sapiens
  9eup-assembly1_A  TM=2.649E-01  e=4.132E+00  Drosophila melanogaster
  6m0z-assembly1_A  TM=2.684E-01  e=6.964E+00  Drosophila melanogaster